Protein AF-A0A9D1FXG7-F1 (afdb_monomer_lite)

pLDDT: mean 86.28, std 8.86, range [50.34, 96.56]

Sequence (108 aa):
MGVITDTIRMQYLNNVKLDLEYKIQLVTQARMGLSQSASDLMQVGTDYSPDSPVVKQLNQRQAKLKVLEQKLEQQMIQYQTRLQMVSTELEACRSRLNSSIGRAFSYG

Secondary structure (DSSP, 8-state):
--HHHHHHHHHHHHHHHHHHHHHHHHHHHHHHHHHHHHHHHHHHHTTS-TTSHHHHHHHHHHHHHHHHHHHHHHHHHHHHHHHHHHHHHHHHHHHHHHHHHHHHH---

Structure (mmCIF, N/CA/C/O backbone):
data_AF-A0A9D1FXG7-F1
#
_entry.id   AF-A0A9D1FXG7-F1
#
loop_
_atom_site.group_PDB
_atom_site.id
_atom_site.type_symbol
_atom_site.label_atom_id
_atom_site.label_alt_id
_atom_site.label_comp_id
_atom_site.label_asym_id
_atom_site.label_entity_id
_atom_site.label_seq_id
_atom_site.pdbx_PDB_ins_code
_atom_site.Cartn_x
_atom_site.Cartn_y
_atom_site.Cartn_z
_atom_site.occupancy
_atom_site.B_iso_or_equiv
_atom_site.auth_seq_id
_atom_site.auth_comp_id
_atom_site.auth_asym_id
_atom_site.auth_atom_id
_atom_site.pdbx_PDB_model_num
ATOM 1 N N . MET A 1 1 ? 22.747 -2.856 -21.145 1.00 56.91 1 MET A N 1
ATOM 2 C CA . MET A 1 1 ? 21.447 -3.539 -21.309 1.00 56.91 1 MET A CA 1
ATOM 3 C C . MET A 1 1 ? 20.798 -2.922 -22.534 1.00 56.91 1 MET A C 1
ATOM 5 O O . MET A 1 1 ? 20.813 -1.706 -22.634 1.00 56.91 1 MET A O 1
ATOM 9 N N . GLY A 1 2 ? 20.428 -3.718 -23.535 1.00 73.75 2 GLY A N 1
ATOM 10 C CA . GLY A 1 2 ? 19.931 -3.202 -24.816 1.00 73.75 2 GLY A CA 1
ATOM 11 C C . GLY A 1 2 ? 18.500 -2.661 -24.731 1.00 73.75 2 GLY A C 1
ATOM 12 O O . GLY A 1 2 ? 17.773 -2.949 -23.779 1.00 73.75 2 GLY A O 1
ATOM 13 N N . VAL A 1 3 ? 18.074 -1.943 -25.773 1.00 78.25 3 VAL A N 1
ATOM 14 C CA . VAL A 1 3 ? 16.739 -1.318 -25.888 1.00 78.25 3 VAL A CA 1
ATOM 15 C C . VAL A 1 3 ? 15.603 -2.309 -25.592 1.00 78.25 3 VAL A C 1
ATOM 17 O O . VAL A 1 3 ? 14.665 -1.974 -24.874 1.00 78.25 3 VAL A O 1
ATOM 20 N N . ILE A 1 4 ? 15.716 -3.557 -26.060 1.00 80.12 4 ILE A N 1
ATOM 21 C CA . ILE A 1 4 ? 14.716 -4.614 -25.820 1.00 80.12 4 ILE A CA 1
ATOM 22 C C . ILE A 1 4 ? 14.614 -4.956 -24.326 1.00 80.12 4 ILE A C 1
ATOM 24 O O . ILE A 1 4 ? 13.516 -5.021 -23.778 1.00 80.12 4 ILE A O 1
ATOM 28 N N . THR A 1 5 ? 15.749 -5.124 -23.638 1.00 82.81 5 THR A N 1
ATOM 29 C CA . THR A 1 5 ? 15.755 -5.438 -22.200 1.00 82.81 5 THR A CA 1
ATOM 30 C C . THR A 1 5 ? 15.218 -4.291 -21.345 1.00 82.81 5 THR A C 1
ATOM 32 O O . THR A 1 5 ? 14.490 -4.549 -20.387 1.00 82.81 5 THR A O 1
ATOM 35 N N . ASP A 1 6 ? 15.513 -3.035 -21.700 1.00 81.88 6 ASP A N 1
ATOM 36 C CA . ASP A 1 6 ? 14.948 -1.874 -21.001 1.00 81.88 6 ASP A CA 1
ATOM 37 C C . ASP A 1 6 ? 13.440 -1.728 -21.281 1.00 81.88 6 ASP A C 1
ATOM 39 O O . ASP A 1 6 ? 12.683 -1.405 -20.368 1.00 81.88 6 ASP A O 1
ATOM 43 N N . THR A 1 7 ? 12.973 -2.062 -22.489 1.00 83.75 7 THR A N 1
ATOM 44 C CA . THR A 1 7 ? 11.538 -2.054 -22.838 1.00 83.75 7 THR A CA 1
ATOM 45 C C . THR A 1 7 ? 10.751 -3.092 -22.030 1.00 83.75 7 THR A C 1
ATOM 47 O O . THR A 1 7 ? 9.732 -2.759 -21.423 1.00 83.75 7 THR A O 1
ATOM 50 N N . ILE A 1 8 ? 11.245 -4.335 -21.954 1.00 88.31 8 ILE A N 1
ATOM 51 C CA . ILE A 1 8 ? 10.622 -5.406 -21.154 1.00 88.31 8 ILE A CA 1
ATOM 52 C C . ILE A 1 8 ? 10.580 -5.007 -19.675 1.00 88.31 8 ILE A C 1
ATOM 54 O O . ILE A 1 8 ? 9.552 -5.154 -19.011 1.00 88.31 8 ILE A O 1
ATOM 58 N N . ARG A 1 9 ? 11.681 -4.446 -19.157 1.00 88.75 9 ARG A N 1
ATOM 59 C CA . ARG A 1 9 ? 11.757 -3.973 -17.772 1.00 88.75 9 ARG A CA 1
ATOM 60 C C . ARG A 1 9 ? 10.764 -2.848 -17.496 1.00 88.75 9 ARG A C 1
ATOM 62 O O . ARG A 1 9 ? 10.087 -2.886 -16.475 1.00 88.75 9 ARG A O 1
ATOM 69 N N . MET A 1 10 ? 10.620 -1.884 -18.405 1.00 90.62 10 MET A N 1
ATOM 70 C CA . MET A 1 10 ? 9.620 -0.821 -18.278 1.00 90.62 10 MET A CA 1
ATOM 71 C C . MET A 1 10 ? 8.194 -1.369 -18.231 1.00 90.62 10 MET A C 1
ATOM 73 O O . MET A 1 10 ? 7.394 -0.911 -17.418 1.00 90.62 10 MET A O 1
ATOM 77 N N . GLN A 1 11 ? 7.864 -2.349 -19.073 1.00 91.50 11 GLN A N 1
ATOM 78 C CA . GLN A 1 11 ? 6.538 -2.962 -19.068 1.00 91.50 11 GLN A CA 1
ATOM 79 C C . GLN A 1 11 ? 6.264 -3.705 -17.755 1.00 91.50 11 GLN A C 1
ATOM 81 O O . GLN A 1 11 ? 5.189 -3.554 -17.176 1.00 91.50 11 GLN A O 1
ATOM 86 N N . TYR A 1 12 ? 7.251 -4.444 -17.242 1.00 92.81 12 TYR A N 1
ATOM 87 C CA . TYR A 1 12 ? 7.165 -5.078 -15.927 1.00 92.81 12 TYR A CA 1
ATOM 88 C C . TYR A 1 12 ? 6.939 -4.049 -14.810 1.00 92.81 12 TYR A C 1
ATOM 90 O O . TYR A 1 12 ? 5.986 -4.173 -14.043 1.00 92.81 12 TYR A O 1
ATOM 98 N N . LEU A 1 13 ? 7.762 -2.997 -14.749 1.00 92.12 13 LEU A N 1
ATOM 99 C CA . LEU A 1 13 ? 7.652 -1.961 -13.720 1.00 92.12 13 LEU A CA 1
ATOM 100 C C . LEU A 1 13 ? 6.319 -1.201 -13.796 1.00 92.12 13 LEU A C 1
ATOM 102 O O . LEU A 1 13 ? 5.754 -0.877 -12.756 1.00 92.12 13 LEU A O 1
ATOM 106 N N . ASN A 1 14 ? 5.772 -0.967 -14.994 1.00 92.62 14 ASN A N 1
ATOM 107 C CA . ASN A 1 14 ? 4.435 -0.384 -15.154 1.00 92.62 14 ASN A CA 1
ATOM 108 C C . ASN A 1 14 ? 3.337 -1.278 -14.560 1.00 92.62 14 ASN A C 1
ATOM 110 O O . ASN A 1 14 ? 2.454 -0.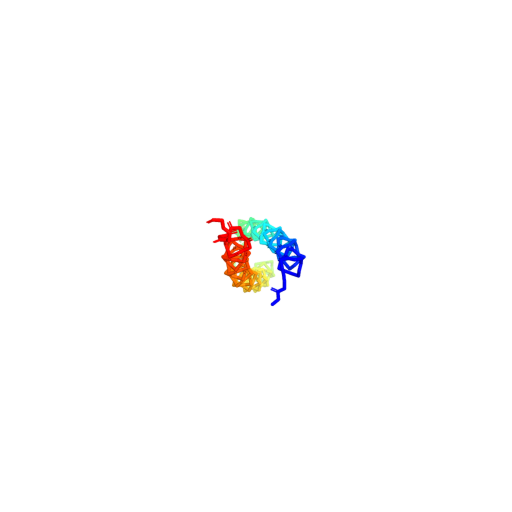771 -13.876 1.00 92.62 14 ASN A O 1
ATOM 114 N N . ASN A 1 15 ? 3.395 -2.597 -14.769 1.00 93.94 15 ASN A N 1
ATOM 115 C CA . ASN A 1 15 ? 2.430 -3.516 -14.155 1.00 93.94 15 ASN A CA 1
ATOM 116 C C . ASN A 1 15 ? 2.540 -3.513 -12.625 1.00 93.94 15 ASN A C 1
ATOM 118 O O . ASN A 1 15 ? 1.525 -3.452 -11.935 1.00 93.94 15 ASN A O 1
ATOM 122 N N . VAL A 1 16 ? 3.767 -3.516 -12.089 1.00 94.38 16 VAL A N 1
ATOM 123 C CA . VAL A 1 16 ? 3.996 -3.417 -10.637 1.00 94.38 16 VAL A CA 1
ATOM 124 C C . VAL A 1 16 ? 3.460 -2.094 -10.086 1.00 94.38 16 VAL A C 1
ATOM 126 O O . VAL A 1 16 ? 2.847 -2.079 -9.022 1.00 94.38 16 VAL A O 1
ATOM 129 N N . LYS A 1 17 ? 3.651 -0.987 -10.813 1.00 94.31 17 LYS A N 1
ATOM 130 C CA . LYS A 1 17 ? 3.103 0.324 -10.452 1.00 94.31 17 LYS A CA 1
ATOM 131 C C . LYS A 1 17 ? 1.575 0.273 -10.323 1.00 94.31 17 LYS A C 1
ATOM 133 O O . LYS A 1 17 ? 1.054 0.668 -9.285 1.00 94.31 17 LYS A O 1
ATOM 138 N N . LEU A 1 18 ? 0.883 -0.256 -11.335 1.00 94.75 18 LEU A N 1
ATOM 139 C CA . LEU A 1 18 ? -0.582 -0.367 -11.346 1.00 94.75 18 LEU A CA 1
ATOM 140 C C . LEU A 1 18 ? -1.108 -1.252 -10.204 1.00 94.75 18 LEU A C 1
ATOM 142 O O . LEU A 1 18 ? -2.076 -0.890 -9.539 1.00 94.75 18 LEU A O 1
ATOM 146 N N . ASP A 1 19 ? -0.453 -2.384 -9.934 1.00 94.94 19 ASP A N 1
ATOM 147 C CA . ASP A 1 19 ? -0.808 -3.267 -8.814 1.00 94.94 19 ASP A CA 1
ATOM 148 C C . ASP A 1 19 ? -0.633 -2.571 -7.451 1.00 94.94 19 ASP A C 1
ATOM 150 O O . ASP A 1 19 ? -1.486 -2.688 -6.569 1.00 94.94 19 ASP A O 1
ATOM 154 N N . LEU A 1 20 ? 0.443 -1.797 -7.274 1.00 93.69 20 LEU A N 1
ATOM 155 C CA . LEU A 1 20 ? 0.668 -1.018 -6.054 1.00 93.69 20 LEU A CA 1
ATOM 156 C C . LEU A 1 20 ? -0.371 0.098 -5.880 1.00 93.69 20 LEU A C 1
ATOM 158 O O . LEU A 1 20 ? -0.887 0.267 -4.776 1.00 93.69 20 LEU A O 1
ATOM 162 N N . GLU A 1 21 ? -0.710 0.828 -6.944 1.00 94.12 21 GLU A N 1
ATOM 163 C CA . GLU A 1 21 ? -1.761 1.855 -6.922 1.00 94.12 21 GLU A CA 1
ATOM 164 C C . GLU A 1 21 ? -3.123 1.253 -6.553 1.00 94.12 21 GLU A C 1
ATOM 166 O O . GLU A 1 21 ? -3.822 1.783 -5.687 1.00 94.12 21 GLU A O 1
ATOM 171 N N . TYR A 1 22 ? -3.464 0.097 -7.128 1.00 96.56 22 TYR A N 1
ATOM 172 C CA . TYR A 1 22 ? -4.681 -0.638 -6.786 1.00 96.56 22 TYR A CA 1
ATOM 173 C C . TYR A 1 22 ? -4.701 -1.078 -5.314 1.00 96.56 22 TYR A C 1
ATOM 175 O O . TYR A 1 22 ? -5.685 -0.861 -4.604 1.00 96.56 22 TYR A O 1
ATOM 183 N N . LYS A 1 23 ? -3.594 -1.633 -4.805 1.00 93.31 23 LYS A N 1
ATOM 184 C CA . LYS A 1 23 ? -3.469 -2.019 -3.389 1.00 93.31 23 LYS A CA 1
ATOM 185 C C . LYS A 1 23 ? -3.616 -0.830 -2.445 1.00 93.31 23 LYS A C 1
ATOM 187 O O . LYS A 1 23 ? -4.261 -0.966 -1.408 1.00 93.31 23 LYS A O 1
ATOM 192 N N . ILE A 1 24 ? -3.060 0.329 -2.797 1.00 94.62 24 ILE A N 1
ATOM 193 C CA . ILE A 1 24 ? -3.239 1.563 -2.023 1.00 94.62 24 ILE A CA 1
ATOM 194 C C . ILE A 1 24 ? -4.723 1.937 -1.972 1.00 94.62 24 ILE A C 1
ATOM 196 O O . ILE A 1 24 ? -5.242 2.152 -0.879 1.00 94.62 24 ILE A O 1
ATOM 200 N N . GLN A 1 25 ? -5.426 1.938 -3.110 1.00 94.62 25 GLN A N 1
ATOM 201 C CA . GLN A 1 25 ? -6.861 2.247 -3.152 1.00 94.62 25 GLN A CA 1
ATOM 202 C C . GLN A 1 25 ? -7.692 1.297 -2.281 1.00 94.62 25 GLN A C 1
ATOM 204 O O . GLN A 1 25 ? -8.558 1.756 -1.535 1.00 94.62 25 GLN A O 1
ATOM 209 N N . LEU A 1 26 ? -7.409 -0.009 -2.322 1.00 94.50 26 LEU A N 1
ATOM 210 C CA . LEU A 1 26 ? -8.083 -0.992 -1.470 1.00 94.50 26 LEU A CA 1
ATOM 211 C C . LEU A 1 26 ? -7.864 -0.710 0.019 1.00 94.50 26 LEU A C 1
ATOM 213 O O . LEU A 1 26 ? -8.813 -0.744 0.803 1.00 94.50 26 LEU A O 1
ATOM 217 N N . VAL A 1 27 ? -6.627 -0.400 0.417 1.00 92.50 27 VAL A N 1
ATOM 218 C CA . VAL A 1 27 ? -6.315 -0.056 1.810 1.00 92.50 27 VAL A CA 1
ATOM 219 C C . VAL A 1 27 ? -7.026 1.233 2.224 1.00 92.50 27 VAL A C 1
ATOM 221 O O . VAL A 1 27 ? -7.588 1.290 3.317 1.00 92.50 27 VAL A O 1
ATOM 224 N N . THR A 1 28 ? -7.073 2.246 1.357 1.00 91.44 28 THR A N 1
ATOM 225 C CA . THR A 1 28 ? -7.818 3.487 1.608 1.00 91.44 28 THR A CA 1
ATOM 226 C C . THR A 1 28 ? -9.309 3.216 1.820 1.00 91.44 28 THR A C 1
ATOM 228 O O . THR A 1 28 ? -9.884 3.708 2.791 1.00 91.44 28 THR A O 1
ATOM 231 N N . GLN A 1 29 ? -9.934 2.394 0.973 1.00 93.19 29 GLN A N 1
ATOM 232 C CA . GLN A 1 29 ? -11.342 2.010 1.126 1.00 93.19 29 GLN A CA 1
ATOM 233 C C . GLN A 1 29 ? -11.591 1.246 2.431 1.00 93.19 29 GLN A C 1
ATOM 235 O O . GLN A 1 29 ? -12.525 1.569 3.167 1.00 93.19 29 GLN A O 1
ATOM 240 N N . ALA A 1 30 ? -10.724 0.287 2.765 1.00 91.00 30 ALA A N 1
ATOM 241 C CA . ALA A 1 30 ? -10.815 -0.462 4.015 1.00 91.00 30 ALA A CA 1
ATOM 242 C C . ALA A 1 30 ? -10.696 0.451 5.247 1.00 91.00 30 ALA A C 1
ATOM 244 O O . ALA A 1 30 ? -11.450 0.289 6.207 1.00 91.00 30 ALA A O 1
ATOM 245 N N . ARG A 1 31 ? -9.795 1.444 5.217 1.00 90.06 31 ARG A N 1
ATOM 246 C CA . ARG A 1 31 ? -9.663 2.443 6.289 1.00 90.06 31 ARG A CA 1
ATOM 247 C C . ARG A 1 31 ? -10.920 3.294 6.449 1.00 90.06 31 ARG A C 1
ATOM 249 O O . ARG A 1 31 ? -11.357 3.485 7.579 1.00 90.06 31 ARG A O 1
ATOM 256 N N . MET A 1 32 ? -11.523 3.763 5.355 1.00 90.50 32 MET A N 1
ATOM 257 C CA . MET A 1 32 ? -12.780 4.522 5.424 1.00 90.50 32 MET A CA 1
ATOM 258 C C . MET A 1 32 ? -13.900 3.693 6.068 1.00 90.50 32 MET A C 1
ATOM 260 O O . MET A 1 32 ? -14.577 4.176 6.972 1.00 90.50 32 MET A O 1
ATOM 264 N N . GLY A 1 33 ? -14.046 2.421 5.674 1.00 89.62 33 GLY A N 1
ATOM 265 C CA . GLY A 1 33 ? -15.043 1.523 6.269 1.00 89.62 33 GLY A CA 1
ATOM 266 C C . GLY A 1 33 ? -14.799 1.237 7.757 1.00 89.62 33 GLY A C 1
ATOM 267 O O . GLY A 1 33 ? -15.740 1.211 8.553 1.00 89.62 33 GLY A O 1
ATOM 268 N N . LEU A 1 34 ? -13.534 1.067 8.155 1.00 88.38 34 LEU A N 1
ATOM 269 C CA . LEU A 1 34 ? -13.147 0.897 9.560 1.00 88.38 34 LEU A CA 1
ATOM 270 C C . LEU A 1 34 ? -13.415 2.151 10.394 1.00 88.38 34 LEU A C 1
ATOM 272 O O . LEU A 1 34 ? -13.901 2.030 11.516 1.00 88.38 34 LEU A O 1
ATOM 276 N N . SER A 1 35 ? -13.126 3.334 9.850 1.00 86.44 35 SER A N 1
ATOM 277 C CA . SER A 1 35 ? -13.390 4.611 10.515 1.00 86.44 35 SER A CA 1
ATOM 278 C C . SER A 1 35 ? -14.887 4.804 10.755 1.00 86.44 35 SER A C 1
ATOM 280 O O . SER A 1 35 ? -15.279 5.085 11.886 1.00 86.44 35 SER A O 1
ATOM 282 N N . GLN A 1 36 ? -15.725 4.521 9.751 1.00 88.31 36 GLN A N 1
ATOM 283 C CA . GLN A 1 36 ? -17.180 4.544 9.913 1.00 88.31 36 GLN A CA 1
ATOM 284 C C . GLN A 1 36 ? -17.642 3.558 10.994 1.00 88.31 36 GLN A C 1
ATOM 286 O O . GLN A 1 36 ? -18.374 3.934 11.903 1.00 88.31 36 GLN A O 1
ATOM 291 N N . SER A 1 37 ? -17.135 2.321 10.961 1.00 85.44 37 SER A N 1
ATOM 292 C CA . SER A 1 37 ? -17.472 1.303 11.966 1.00 85.44 37 SER A CA 1
ATOM 293 C C . SER A 1 37 ? -17.070 1.725 13.386 1.00 85.44 37 SER A C 1
ATOM 295 O O . SER A 1 37 ? -17.758 1.403 14.353 1.00 85.44 37 SER A O 1
ATOM 297 N N . ALA A 1 38 ? -15.949 2.435 13.536 1.00 83.69 38 ALA A N 1
ATOM 298 C CA . ALA A 1 38 ? -15.510 2.969 14.820 1.00 83.69 38 ALA A CA 1
ATOM 299 C C . ALA A 1 38 ? -16.419 4.109 15.312 1.00 83.69 38 ALA A C 1
ATOM 301 O O . ALA A 1 38 ? -16.732 4.150 16.503 1.00 83.69 38 ALA A O 1
ATOM 302 N N . SER A 1 39 ? -16.870 4.989 14.415 1.00 83.81 39 SER A N 1
ATOM 303 C CA . SER A 1 39 ? -17.840 6.045 14.725 1.00 83.81 39 SER A CA 1
ATOM 304 C C . SER A 1 39 ? -19.194 5.476 15.153 1.00 83.81 39 SER A C 1
ATOM 306 O O . SER A 1 39 ? -19.721 5.892 16.185 1.00 83.81 39 SER A O 1
ATOM 308 N N . ASP A 1 40 ? -19.707 4.473 14.438 1.00 84.62 40 ASP A N 1
ATOM 309 C CA . ASP A 1 40 ? -20.978 3.815 14.766 1.00 84.62 40 ASP A CA 1
ATOM 310 C C . ASP A 1 40 ? -20.917 3.159 16.157 1.00 84.62 40 ASP A C 1
ATOM 312 O O . ASP A 1 40 ? -21.830 3.297 16.971 1.00 84.62 40 ASP A O 1
ATOM 316 N N . LEU A 1 41 ? -19.802 2.492 16.485 1.00 80.88 41 LEU A N 1
ATOM 317 C CA . LEU A 1 41 ? -19.591 1.901 17.812 1.00 80.88 41 LEU A CA 1
ATOM 318 C C . LEU A 1 41 ? -19.536 2.950 18.927 1.00 80.88 41 LEU A C 1
ATOM 320 O O . LEU A 1 41 ? -19.996 2.677 20.037 1.00 80.88 41 LEU A O 1
ATOM 324 N N . MET A 1 42 ? -18.975 4.130 18.651 1.00 78.00 42 MET A N 1
ATOM 325 C CA . MET A 1 42 ? -18.913 5.223 19.619 1.00 78.00 42 MET A CA 1
ATOM 326 C C . MET A 1 42 ? -20.307 5.792 19.901 1.00 78.00 42 MET A C 1
ATOM 328 O O . MET A 1 42 ? -20.628 6.044 21.059 1.00 78.00 42 MET A O 1
ATOM 332 N N . GLN A 1 43 ? -21.147 5.919 18.870 1.00 81.25 43 GLN A N 1
ATOM 333 C CA . GLN A 1 43 ? -22.534 6.362 19.008 1.00 81.25 43 GLN A CA 1
ATOM 334 C C . GLN A 1 43 ? -23.393 5.350 19.778 1.00 81.25 43 GLN A C 1
ATOM 336 O O . GLN A 1 43 ? -24.158 5.732 20.651 1.00 81.25 43 GLN A O 1
ATOM 341 N N . VAL A 1 44 ? -23.227 4.047 19.532 1.00 77.44 44 VAL A N 1
ATOM 342 C CA . VAL A 1 44 ? -23.929 3.016 20.319 1.00 77.44 44 VAL A CA 1
ATOM 343 C C . VAL A 1 44 ? -23.470 3.025 21.783 1.00 77.44 44 VAL A C 1
ATOM 345 O O . VAL A 1 44 ? -24.254 2.756 22.687 1.00 77.44 44 VAL A O 1
ATOM 348 N N . GLY A 1 45 ? -22.199 3.343 22.043 1.00 70.56 45 GLY A N 1
ATOM 349 C CA . GLY A 1 45 ? -21.646 3.398 23.395 1.00 70.56 45 GLY A CA 1
ATOM 350 C C . GLY A 1 45 ? -22.225 4.506 24.279 1.00 70.56 45 GLY A C 1
ATOM 351 O O . GLY A 1 45 ? -22.269 4.319 25.493 1.00 70.56 45 GLY A O 1
ATOM 352 N N . THR A 1 46 ? -22.693 5.623 23.706 1.00 75.19 46 THR A N 1
ATOM 353 C CA . THR A 1 46 ? -23.234 6.757 24.480 1.00 75.19 46 THR A CA 1
ATOM 354 C C . THR A 1 46 ? -24.591 6.476 25.123 1.00 75.19 46 THR A C 1
ATOM 356 O O . THR A 1 46 ? -24.950 7.154 26.082 1.00 75.19 46 THR A O 1
ATOM 359 N N . ASP A 1 47 ? -25.311 5.456 24.652 1.00 77.50 47 ASP A N 1
ATOM 360 C CA . ASP A 1 47 ? -26.644 5.096 25.152 1.00 77.50 47 ASP A CA 1
ATOM 361 C C . ASP A 1 47 ? -26.601 4.186 26.396 1.00 77.50 47 ASP A C 1
ATOM 363 O O . ASP A 1 47 ? -27.629 3.917 27.021 1.00 77.50 47 ASP A O 1
ATOM 367 N N . TYR A 1 48 ? -25.415 3.703 26.785 1.00 76.94 48 TYR A N 1
ATOM 368 C CA . TYR A 1 48 ? -25.236 2.774 27.901 1.00 76.94 48 TYR A CA 1
ATOM 369 C C . TYR A 1 48 ? -24.485 3.408 29.077 1.00 76.94 48 TYR A C 1
ATOM 371 O O . TYR A 1 48 ? -23.585 4.227 28.909 1.00 76.94 48 TYR A O 1
ATOM 379 N N . SER A 1 49 ? -24.807 2.958 30.296 1.00 74.50 49 SER A N 1
ATOM 380 C CA . SER A 1 49 ? -24.042 3.324 31.495 1.00 74.50 49 SER A CA 1
ATOM 381 C C . SER A 1 49 ? -22.565 2.904 31.356 1.00 74.50 49 SER A C 1
ATOM 383 O O . SER A 1 49 ? -22.316 1.767 30.936 1.00 74.50 49 SER A O 1
ATOM 385 N N . PRO A 1 50 ? -21.589 3.749 31.750 1.00 72.12 50 PRO A N 1
ATOM 386 C CA . PRO A 1 50 ? -20.153 3.482 31.600 1.00 72.12 50 PRO A CA 1
ATOM 387 C C . PRO A 1 50 ? -19.670 2.157 32.212 1.00 72.12 50 PRO A C 1
ATOM 389 O O . PRO A 1 50 ? -18.736 1.540 31.700 1.00 72.12 50 PRO A O 1
ATOM 392 N N . ASP A 1 51 ? -20.328 1.691 33.276 1.00 75.19 51 ASP A N 1
ATOM 393 C CA . ASP A 1 51 ? -19.975 0.452 33.980 1.00 75.19 51 ASP A CA 1
ATOM 394 C C . ASP A 1 51 ? -20.647 -0.803 33.406 1.00 75.19 51 ASP A C 1
ATOM 396 O O . ASP A 1 51 ? -20.378 -1.925 33.852 1.00 75.19 51 ASP A O 1
ATOM 400 N N . SER A 1 52 ? -21.499 -0.641 32.389 1.00 82.62 52 SER A N 1
ATOM 401 C CA . SER A 1 52 ? -22.181 -1.755 31.742 1.00 82.62 52 SER A CA 1
ATOM 402 C C . SER A 1 52 ? -21.173 -2.720 31.097 1.00 82.62 52 SER A C 1
ATOM 404 O O . SER A 1 52 ? -20.239 -2.288 30.407 1.00 82.62 52 SER A O 1
ATOM 406 N N . PRO A 1 53 ? -21.373 -4.047 31.224 1.00 82.62 53 PRO A N 1
ATOM 407 C CA . PRO A 1 53 ? -20.594 -5.044 30.489 1.00 82.62 53 PRO A CA 1
ATOM 408 C C . PRO A 1 53 ? -20.554 -4.787 28.974 1.00 82.62 53 PRO A C 1
ATOM 410 O O . PRO A 1 53 ? -19.560 -5.105 28.321 1.00 82.62 53 PRO A O 1
ATOM 413 N N . VAL A 1 54 ? -21.608 -4.169 28.426 1.00 83.19 54 VAL A N 1
ATOM 414 C CA . VAL A 1 54 ? -21.716 -3.794 27.009 1.00 83.19 54 VAL A CA 1
ATOM 415 C C . VAL A 1 54 ? -20.664 -2.746 26.634 1.00 83.19 54 VAL A C 1
ATOM 417 O O . VAL A 1 54 ? -19.931 -2.942 25.668 1.00 83.19 54 VAL A O 1
ATOM 420 N N . VAL A 1 55 ? -20.502 -1.687 27.436 1.00 82.62 55 VAL A N 1
ATOM 421 C CA . VAL A 1 55 ? -19.506 -0.626 27.193 1.00 82.62 55 VAL A CA 1
ATOM 422 C C . VAL A 1 55 ? -18.083 -1.182 27.258 1.00 82.62 55 VAL A C 1
ATOM 424 O O . VAL A 1 55 ? -17.247 -0.866 26.412 1.00 82.62 55 VAL A O 1
ATOM 427 N N . LYS A 1 56 ? -17.807 -2.104 28.190 1.00 83.81 56 LYS A N 1
ATOM 428 C CA . LYS A 1 56 ? -16.504 -2.791 28.259 1.00 83.81 56 LYS A CA 1
ATOM 429 C C . LYS A 1 56 ? -16.205 -3.593 26.987 1.00 83.81 56 LYS A C 1
ATOM 431 O O . LYS A 1 56 ? -15.078 -3.546 26.492 1.00 83.81 56 LYS A O 1
ATOM 436 N N . GLN A 1 57 ? -17.194 -4.297 26.431 1.00 85.31 57 GLN A N 1
ATOM 437 C CA . GLN A 1 57 ? -17.031 -5.014 25.160 1.00 85.31 57 GLN A CA 1
ATOM 438 C C . GLN A 1 57 ? -16.850 -4.062 23.970 1.00 85.31 57 GLN A C 1
ATOM 440 O O . GLN A 1 57 ? -16.016 -4.330 23.101 1.00 85.31 57 GLN A O 1
ATOM 445 N N . LEU A 1 58 ? -17.587 -2.947 23.934 1.00 83.38 58 LEU A N 1
ATOM 446 C CA . LEU A 1 58 ? -17.445 -1.916 22.902 1.00 83.38 58 LEU A CA 1
ATOM 447 C C . LEU A 1 58 ? -16.035 -1.312 22.913 1.00 83.38 58 LEU A C 1
ATOM 449 O O . LEU A 1 58 ? -15.380 -1.290 21.872 1.00 83.38 58 LEU A O 1
ATOM 453 N N . ASN A 1 59 ? -15.510 -0.961 24.089 1.00 83.19 59 ASN A N 1
ATOM 454 C CA . ASN A 1 59 ? -14.144 -0.454 24.248 1.00 83.19 59 ASN A CA 1
ATOM 455 C C . ASN A 1 59 ? -13.089 -1.460 23.760 1.00 83.19 59 ASN A C 1
ATOM 457 O O . ASN A 1 59 ? -12.137 -1.093 23.069 1.00 83.19 59 ASN A O 1
ATOM 461 N N . GLN A 1 60 ? -13.264 -2.753 24.054 1.00 87.44 60 GLN A N 1
ATOM 462 C CA . GLN A 1 60 ? -12.370 -3.795 23.536 1.00 87.44 60 GLN A CA 1
ATOM 463 C C . GLN A 1 60 ? -12.427 -3.908 22.007 1.00 87.44 60 GLN A C 1
ATOM 465 O O . GLN A 1 60 ? -11.390 -4.098 21.366 1.00 87.44 60 GLN A O 1
ATOM 470 N N . ARG A 1 61 ? -13.616 -3.800 21.401 1.00 86.06 61 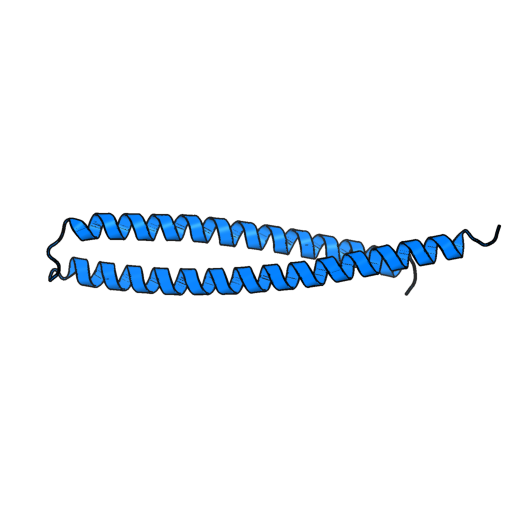ARG A N 1
ATOM 471 C CA . ARG A 1 61 ? -13.762 -3.795 19.936 1.00 86.06 61 ARG A CA 1
ATOM 472 C C . ARG A 1 61 ? -13.108 -2.563 19.321 1.00 86.06 61 ARG A C 1
ATOM 474 O O . ARG A 1 61 ? -12.352 -2.714 18.366 1.00 86.06 61 ARG A O 1
ATOM 481 N N . GLN A 1 62 ? -13.309 -1.385 19.904 1.00 85.00 62 GLN A N 1
ATOM 482 C CA . GLN A 1 62 ? -12.680 -0.143 19.459 1.00 85.00 62 GLN A CA 1
ATOM 483 C C . GLN A 1 62 ? -11.147 -0.233 19.512 1.00 85.00 62 GLN A C 1
ATOM 485 O O . GLN A 1 62 ? -10.471 0.128 18.550 1.00 85.00 62 GLN A O 1
ATOM 490 N N . ALA A 1 63 ? -10.585 -0.806 20.582 1.00 87.38 63 ALA A N 1
ATOM 491 C CA . ALA A 1 63 ? -9.146 -1.040 20.688 1.00 87.38 63 ALA A CA 1
ATOM 492 C C . ALA A 1 63 ? -8.623 -1.970 19.577 1.00 87.38 63 ALA A C 1
ATOM 494 O O . ALA A 1 63 ? -7.593 -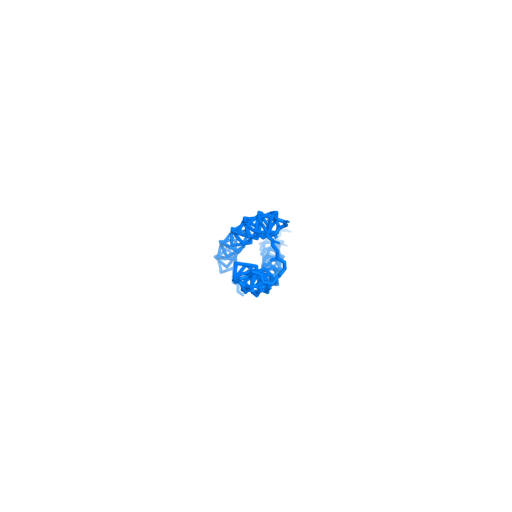1.686 18.965 1.00 87.38 63 ALA A O 1
ATOM 495 N N . LYS A 1 64 ? -9.349 -3.053 19.261 1.00 89.12 64 LYS A N 1
ATOM 496 C CA . LYS A 1 64 ? -8.993 -3.953 18.149 1.00 89.12 64 LYS A CA 1
ATOM 497 C C . LYS A 1 64 ? -9.058 -3.248 16.792 1.00 89.12 64 LYS A C 1
ATOM 499 O O . LYS A 1 64 ? -8.153 -3.435 15.982 1.00 89.12 64 LYS A O 1
ATOM 504 N N . LEU A 1 65 ? -10.086 -2.430 16.556 1.00 88.75 65 LEU A N 1
ATOM 505 C CA . LEU A 1 65 ? -10.224 -1.646 15.324 1.00 88.75 65 LEU A CA 1
ATOM 506 C C . LEU A 1 65 ? -9.075 -0.649 15.161 1.00 88.75 65 LEU A C 1
ATOM 508 O O . LEU A 1 65 ? -8.495 -0.574 14.083 1.00 88.75 65 LEU A O 1
ATOM 512 N N . LYS A 1 66 ? -8.663 0.024 16.240 1.00 88.25 66 LYS A N 1
ATOM 513 C CA . LYS A 1 66 ? -7.512 0.938 16.226 1.00 88.25 66 LYS A CA 1
ATOM 514 C C . LYS A 1 66 ? -6.206 0.230 15.854 1.00 88.25 66 LYS A C 1
ATOM 516 O O . LYS A 1 66 ? -5.424 0.746 15.063 1.00 88.25 66 LYS A O 1
ATOM 521 N N . VAL A 1 67 ? -5.972 -0.973 16.385 1.00 92.19 67 VAL A N 1
ATOM 522 C CA . VAL A 1 67 ? -4.793 -1.783 16.021 1.00 92.19 67 VAL A CA 1
ATOM 523 C C . VAL A 1 67 ? -4.842 -2.210 14.550 1.00 92.19 67 VAL A C 1
ATOM 525 O O . VAL A 1 67 ? -3.811 -2.224 13.878 1.00 92.19 67 VAL A O 1
ATOM 528 N N . LEU A 1 68 ? -6.021 -2.565 14.033 1.00 90.69 68 LEU A N 1
ATOM 529 C CA . LEU A 1 68 ? -6.194 -2.886 12.613 1.00 90.69 68 LEU A CA 1
ATOM 530 C C . LEU A 1 68 ? -5.935 -1.669 11.722 1.00 90.69 68 LEU A C 1
ATOM 532 O O . LEU A 1 68 ? -5.240 -1.800 10.717 1.00 90.69 68 LEU A O 1
ATOM 536 N N . GLU A 1 69 ? -6.424 -0.494 12.111 1.00 89.38 69 GLU A N 1
ATOM 537 C CA . GLU A 1 69 ? -6.174 0.750 11.388 1.00 89.38 69 GLU A CA 1
ATOM 538 C C . GLU A 1 69 ? -4.675 1.070 11.314 1.00 89.38 69 GLU A C 1
ATOM 540 O O . GLU A 1 69 ? -4.159 1.317 10.226 1.00 89.38 69 GLU A O 1
ATOM 545 N N . GLN A 1 70 ? -3.953 0.961 12.434 1.00 91.88 70 GLN A N 1
ATOM 546 C CA . GLN A 1 70 ? -2.498 1.155 12.469 1.00 91.88 70 GLN A CA 1
ATOM 547 C C . GLN A 1 70 ? -1.756 0.182 11.543 1.00 91.88 70 GLN A C 1
ATOM 549 O O . GLN A 1 70 ? -0.809 0.566 10.856 1.00 91.88 70 GLN A O 1
ATOM 554 N N . LYS A 1 71 ? -2.190 -1.084 11.480 1.00 93.38 71 LYS A N 1
ATOM 555 C CA . LYS A 1 71 ? -1.606 -2.076 10.564 1.00 93.38 71 LYS A CA 1
ATOM 556 C C . LYS A 1 71 ? -1.856 -1.722 9.100 1.00 93.38 71 LYS A C 1
ATOM 558 O O . LYS A 1 71 ? -0.941 -1.837 8.288 1.00 93.38 71 LYS A O 1
ATOM 563 N N . LEU A 1 72 ? -3.072 -1.297 8.762 1.00 92.44 72 LEU A N 1
ATOM 564 C CA . LEU A 1 72 ? -3.412 -0.860 7.407 1.00 92.44 72 LEU A CA 1
ATOM 565 C C . LEU A 1 72 ? -2.624 0.387 7.007 1.00 92.44 72 LEU A C 1
ATOM 567 O O . LEU A 1 72 ? -2.127 0.466 5.889 1.00 92.44 72 LEU A O 1
ATOM 571 N N . GLU A 1 73 ? -2.446 1.333 7.924 1.00 91.75 73 GLU A N 1
ATOM 572 C CA . GLU A 1 73 ? -1.613 2.512 7.703 1.00 91.75 73 GLU A CA 1
ATOM 573 C C . GLU A 1 73 ? -0.151 2.140 7.445 1.00 91.75 73 GLU A C 1
ATOM 575 O O . GLU A 1 73 ? 0.449 2.607 6.476 1.00 91.75 73 GLU A O 1
ATOM 580 N N . GLN A 1 74 ? 0.405 1.217 8.231 1.00 95.06 74 GLN A N 1
ATOM 581 C CA . GLN A 1 74 ? 1.756 0.715 8.000 1.00 95.06 74 GLN A CA 1
ATOM 582 C C . GLN A 1 74 ? 1.890 0.027 6.631 1.00 95.06 74 GLN A C 1
ATOM 584 O O . GLN A 1 74 ? 2.884 0.234 5.934 1.00 95.06 74 GLN A O 1
ATOM 589 N N . GLN A 1 75 ? 0.895 -0.765 6.216 1.00 92.19 75 GLN A N 1
ATOM 590 C CA . GLN A 1 75 ? 0.870 -1.379 4.884 1.00 92.19 75 GLN A CA 1
ATOM 591 C C . GLN A 1 75 ? 0.787 -0.332 3.769 1.00 92.19 75 GLN A C 1
ATOM 593 O O . GLN A 1 75 ? 1.503 -0.440 2.775 1.00 92.19 75 GLN A O 1
ATOM 598 N N . MET A 1 76 ? -0.037 0.702 3.943 1.00 93.50 76 MET A N 1
ATOM 599 C CA . MET A 1 76 ? -0.159 1.806 2.992 1.00 93.50 76 MET A CA 1
ATOM 600 C C . MET A 1 76 ? 1.182 2.516 2.794 1.00 93.50 76 MET A C 1
ATOM 602 O O . MET A 1 76 ? 1.601 2.704 1.654 1.00 93.50 76 MET A O 1
ATOM 606 N N . ILE A 1 77 ? 1.888 2.830 3.887 1.00 95.25 77 ILE A N 1
ATOM 607 C CA . ILE A 1 77 ? 3.224 3.440 3.839 1.00 95.25 77 ILE A CA 1
ATOM 608 C C . ILE A 1 77 ? 4.194 2.532 3.075 1.00 95.25 77 ILE A C 1
ATOM 610 O O . ILE A 1 77 ? 4.908 2.995 2.192 1.00 95.25 77 ILE A O 1
ATOM 614 N N . GLN A 1 78 ? 4.192 1.222 3.344 1.00 95.00 78 GLN A N 1
ATOM 615 C CA . GLN A 1 78 ? 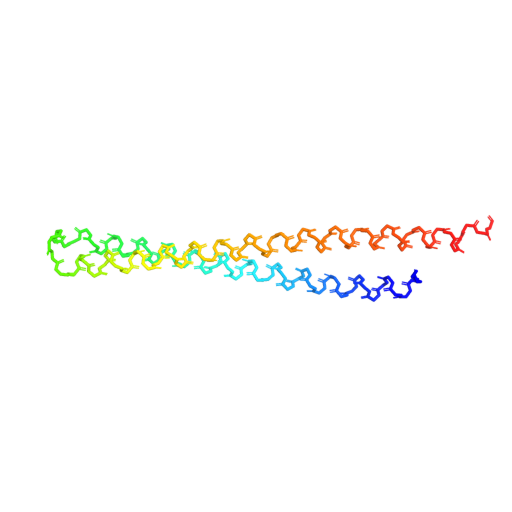5.048 0.280 2.615 1.00 95.00 78 GLN A CA 1
ATOM 616 C C . GLN A 1 78 ? 4.751 0.260 1.111 1.00 95.00 78 GLN A C 1
ATOM 618 O O . GLN A 1 78 ? 5.686 0.238 0.306 1.00 95.00 78 GLN A O 1
ATOM 623 N N . TYR A 1 79 ? 3.475 0.270 0.714 1.00 95.81 79 TYR A N 1
ATOM 624 C CA . TYR A 1 79 ? 3.097 0.318 -0.698 1.00 95.81 79 TYR A CA 1
ATOM 625 C C . TYR A 1 79 ? 3.480 1.645 -1.353 1.00 95.81 79 TYR A C 1
ATOM 627 O O . TYR A 1 79 ? 4.012 1.621 -2.460 1.00 95.81 79 TYR A O 1
ATOM 635 N N . GLN A 1 80 ? 3.301 2.776 -0.668 1.00 94.12 80 GLN A N 1
ATOM 636 C CA . GLN A 1 80 ? 3.722 4.094 -1.153 1.00 94.12 80 GLN A CA 1
ATOM 637 C C . GLN A 1 80 ? 5.241 4.172 -1.346 1.00 94.12 80 GLN A C 1
ATOM 639 O O . GLN A 1 80 ? 5.703 4.602 -2.401 1.00 94.12 80 GLN A O 1
ATOM 644 N N . THR A 1 81 ? 6.028 3.670 -0.391 1.00 96.31 81 THR A N 1
ATOM 645 C CA . THR A 1 81 ? 7.491 3.609 -0.520 1.00 96.31 81 THR A CA 1
ATOM 646 C C . THR A 1 81 ? 7.909 2.741 -1.705 1.00 96.31 81 THR A C 1
ATOM 648 O O . THR A 1 81 ? 8.772 3.127 -2.494 1.00 96.31 81 THR A O 1
ATOM 651 N N . ARG A 1 82 ? 7.279 1.572 -1.885 1.00 93.19 82 ARG A N 1
ATOM 652 C CA . ARG A 1 82 ? 7.535 0.711 -3.053 1.00 93.19 82 ARG A CA 1
ATOM 653 C C . ARG A 1 82 ? 7.158 1.397 -4.360 1.00 93.19 82 ARG A C 1
ATOM 655 O O . ARG A 1 82 ? 7.917 1.308 -5.320 1.00 93.19 82 ARG A O 1
ATOM 662 N N . LEU A 1 83 ? 6.031 2.102 -4.388 1.00 94.69 83 LEU A N 1
ATOM 663 C CA . LEU A 1 83 ? 5.570 2.845 -5.555 1.00 94.69 83 LEU A CA 1
ATOM 664 C C . LEU A 1 83 ? 6.567 3.942 -5.941 1.00 94.69 83 LEU A C 1
ATOM 666 O O . LEU A 1 83 ? 6.868 4.102 -7.124 1.00 94.69 83 LEU A O 1
ATOM 670 N N . GLN A 1 84 ? 7.122 4.651 -4.955 1.00 95.31 84 GLN A N 1
ATOM 671 C CA . GLN A 1 84 ? 8.154 5.657 -5.181 1.00 95.31 84 GLN A CA 1
ATOM 672 C C . GLN A 1 84 ? 9.413 5.032 -5.797 1.00 95.31 84 GLN A C 1
ATOM 674 O O . GLN A 1 84 ? 9.878 5.509 -6.828 1.00 95.31 84 GLN A O 1
ATOM 679 N N . MET A 1 85 ? 9.904 3.916 -5.244 1.00 93.94 85 MET A N 1
ATOM 680 C CA . MET A 1 85 ? 11.066 3.202 -5.796 1.00 93.94 85 MET A CA 1
ATOM 681 C C . MET A 1 85 ? 10.840 2.737 -7.241 1.00 93.94 85 MET A C 1
ATOM 683 O O . MET A 1 85 ? 11.687 2.964 -8.104 1.00 93.94 85 MET A O 1
ATOM 687 N N . VAL A 1 86 ? 9.686 2.124 -7.523 1.00 94.50 86 VAL A N 1
ATOM 688 C CA . VAL A 1 86 ? 9.327 1.654 -8.873 1.00 94.50 86 VAL A CA 1
ATOM 689 C C . VAL A 1 86 ? 9.206 2.822 -9.849 1.00 94.50 86 VAL A C 1
ATOM 691 O O . VAL A 1 86 ? 9.641 2.708 -10.994 1.00 94.50 86 VAL A O 1
ATOM 694 N N . SER A 1 87 ? 8.662 3.957 -9.404 1.00 92.00 87 SER A N 1
ATOM 695 C CA . SER A 1 87 ? 8.547 5.165 -10.228 1.00 92.00 87 SER A CA 1
ATOM 696 C C . SER A 1 87 ? 9.925 5.728 -10.585 1.00 92.00 8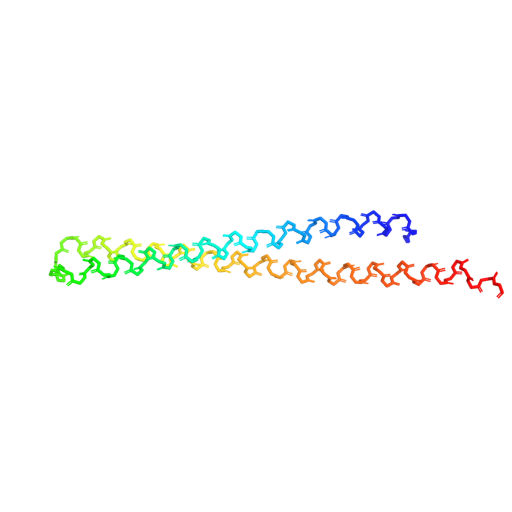7 SER A C 1
ATOM 698 O O . SER A 1 87 ? 10.183 5.999 -11.757 1.00 92.00 87 SER A O 1
ATOM 700 N N . THR A 1 88 ? 10.843 5.801 -9.617 1.00 94.62 88 THR A N 1
ATOM 701 C CA . THR A 1 88 ? 12.237 6.197 -9.865 1.00 94.62 88 THR A CA 1
ATOM 702 C C . 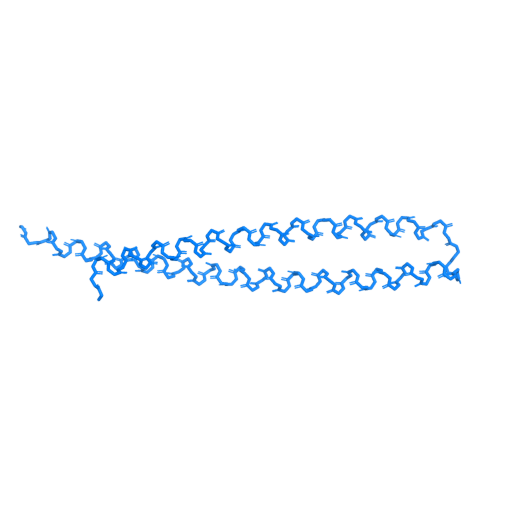THR A 1 88 ? 12.944 5.231 -10.823 1.00 94.62 88 THR A C 1
ATOM 704 O O . THR A 1 88 ? 13.648 5.667 -11.735 1.00 94.62 88 THR A O 1
ATOM 707 N N . GLU A 1 89 ? 12.743 3.914 -10.682 1.00 91.19 89 GLU A N 1
ATOM 708 C CA . GLU A 1 89 ? 13.332 2.933 -11.605 1.00 91.19 89 GLU A CA 1
ATOM 709 C C . GLU A 1 89 ? 12.754 3.067 -13.025 1.00 91.19 89 GLU A C 1
ATOM 711 O O . GLU A 1 89 ? 13.498 2.977 -14.005 1.00 91.19 89 GLU A O 1
ATOM 716 N N . LEU A 1 90 ? 11.450 3.334 -13.154 1.00 92.38 90 LEU A N 1
ATOM 717 C CA . LEU A 1 90 ? 10.784 3.599 -14.433 1.00 92.38 90 LEU A CA 1
ATOM 718 C C . LEU A 1 90 ? 11.374 4.815 -15.146 1.00 92.38 90 LEU A C 1
ATOM 720 O O . LEU A 1 90 ? 11.656 4.744 -16.343 1.00 92.38 90 LEU A O 1
ATOM 724 N N . GLU A 1 91 ? 11.576 5.914 -14.424 1.00 91.62 91 GLU A N 1
ATOM 725 C CA . GLU A 1 91 ? 12.200 7.129 -14.954 1.00 91.62 91 GLU A CA 1
ATOM 726 C C . GLU A 1 91 ? 13.642 6.873 -15.398 1.00 91.62 91 GLU A C 1
ATOM 728 O O . GLU A 1 91 ? 14.032 7.267 -16.501 1.00 91.62 91 GLU A O 1
ATOM 733 N N . ALA A 1 92 ? 14.413 6.130 -14.601 1.00 89.69 92 ALA A N 1
ATOM 734 C CA . ALA A 1 92 ? 15.766 5.733 -14.968 1.00 89.69 92 ALA A CA 1
ATOM 735 C C . ALA A 1 92 ? 15.785 4.860 -16.236 1.00 89.69 92 ALA A C 1
ATOM 737 O O . ALA A 1 92 ? 16.612 5.082 -17.123 1.00 89.69 92 ALA A O 1
ATOM 738 N N . CYS A 1 93 ? 14.866 3.894 -16.363 1.00 88.44 93 CYS A N 1
ATOM 739 C CA . CYS A 1 93 ? 14.742 3.070 -17.568 1.00 88.44 93 CYS A CA 1
ATOM 740 C C . CYS A 1 93 ? 14.365 3.913 -18.794 1.00 88.44 93 CYS A C 1
ATOM 742 O O . CYS A 1 93 ? 14.994 3.766 -19.840 1.00 88.44 93 CYS A O 1
ATOM 744 N N . ARG A 1 94 ? 13.406 4.839 -18.659 1.00 87.50 94 ARG A N 1
ATOM 745 C CA . ARG A 1 94 ? 13.011 5.771 -19.732 1.00 87.50 94 ARG A CA 1
ATOM 746 C C . ARG A 1 94 ? 14.180 6.635 -20.196 1.00 87.50 94 ARG A C 1
ATOM 748 O O . ARG A 1 94 ? 14.417 6.751 -21.394 1.00 87.50 94 ARG A O 1
ATOM 755 N N . SER A 1 95 ? 14.937 7.202 -19.258 1.00 88.81 95 SER A N 1
ATOM 756 C CA . SER A 1 95 ? 16.105 8.034 -19.564 1.00 88.81 95 SER A CA 1
ATOM 757 C C . SER A 1 95 ? 17.199 7.250 -20.299 1.00 88.81 95 SER A C 1
ATOM 759 O O . SER A 1 95 ? 17.738 7.718 -21.309 1.00 88.81 95 SER A O 1
ATOM 761 N N . ARG A 1 96 ? 17.483 6.014 -19.859 1.00 86.38 96 ARG A N 1
ATOM 762 C CA . ARG A 1 96 ? 18.423 5.122 -20.556 1.00 86.38 96 ARG A CA 1
ATOM 763 C C . ARG A 1 96 ? 17.954 4.790 -21.965 1.00 86.38 96 ARG A C 1
ATOM 765 O O . ARG A 1 96 ? 18.746 4.901 -22.893 1.00 86.38 96 ARG A O 1
ATOM 772 N N . LEU A 1 97 ? 16.680 4.443 -22.130 1.00 84.69 97 LEU A N 1
ATOM 773 C CA . LEU A 1 97 ? 16.104 4.094 -23.426 1.00 84.69 97 LEU A CA 1
ATOM 774 C C . LEU A 1 97 ? 16.201 5.281 -24.398 1.00 84.69 97 LEU A C 1
ATOM 776 O O . LEU A 1 97 ? 16.709 5.115 -25.505 1.00 84.69 97 LEU A O 1
ATOM 780 N N . ASN A 1 98 ? 15.852 6.491 -23.953 1.00 85.12 98 ASN A N 1
ATOM 781 C CA . ASN A 1 98 ? 16.010 7.720 -24.739 1.00 85.12 98 ASN A CA 1
ATOM 782 C C . ASN A 1 98 ? 17.473 7.982 -25.126 1.00 85.12 98 ASN A C 1
ATOM 784 O O . ASN A 1 98 ? 17.760 8.319 -26.272 1.00 85.12 98 ASN A O 1
ATOM 788 N N . SER A 1 99 ? 18.408 7.781 -24.194 1.00 85.50 99 SER A N 1
ATOM 789 C CA . SER A 1 99 ? 19.844 7.952 -24.450 1.00 85.50 99 SER A CA 1
ATOM 790 C C . SER A 1 99 ? 20.377 6.925 -25.456 1.00 85.50 99 SER A C 1
ATOM 792 O O . SER A 1 99 ? 21.183 7.256 -26.325 1.00 85.50 99 SER A O 1
ATOM 794 N N . SER A 1 100 ? 19.928 5.672 -25.356 1.00 80.31 100 SER A N 1
ATOM 795 C CA . SER A 1 100 ? 20.287 4.594 -26.279 1.00 80.31 100 SER A CA 1
ATOM 796 C C . SER A 1 100 ? 19.709 4.812 -27.676 1.00 80.31 100 SER A C 1
ATOM 798 O O . SER A 1 100 ? 20.427 4.594 -28.648 1.00 80.31 100 SER A O 1
ATOM 800 N N . ILE A 1 101 ? 18.464 5.289 -27.785 1.00 77.12 101 ILE A N 1
ATOM 801 C CA . ILE A 1 101 ? 17.855 5.708 -29.055 1.00 77.12 101 ILE A CA 1
ATOM 802 C C . ILE A 1 101 ? 18.652 6.870 -29.654 1.00 77.12 101 ILE A C 1
ATOM 804 O O . ILE A 1 101 ? 19.099 6.770 -30.791 1.00 77.12 101 ILE A O 1
ATOM 808 N N . GLY A 1 102 ? 18.907 7.934 -28.887 1.00 77.56 102 GLY A N 1
ATOM 809 C CA . GLY A 1 102 ? 19.666 9.093 -29.363 1.00 77.56 102 GLY A CA 1
ATOM 810 C C . GLY A 1 102 ? 21.030 8.707 -29.937 1.00 77.56 102 GLY A C 1
ATOM 811 O O . GLY A 1 102 ? 21.381 9.134 -31.027 1.00 77.56 102 GLY A O 1
ATOM 812 N N . ARG A 1 103 ? 21.770 7.815 -29.266 1.00 78.12 103 ARG A N 1
ATOM 813 C CA . ARG A 1 103 ? 23.050 7.292 -29.777 1.00 78.12 103 ARG A CA 1
ATOM 814 C C . ARG A 1 103 ? 22.900 6.417 -31.023 1.00 78.12 103 ARG A C 1
ATOM 816 O O . ARG A 1 103 ? 23.762 6.474 -31.890 1.00 78.12 103 ARG A O 1
ATOM 823 N N . ALA A 1 104 ? 21.836 5.619 -31.117 1.00 72.81 104 ALA A N 1
ATOM 824 C CA . ALA A 1 104 ? 21.581 4.766 -32.279 1.00 72.81 104 ALA A CA 1
ATOM 825 C C . ALA A 1 104 ? 21.241 5.573 -33.546 1.00 72.81 104 ALA A C 1
ATOM 827 O O . ALA A 1 104 ? 21.561 5.127 -34.642 1.00 72.81 104 ALA A O 1
ATOM 828 N N . PHE A 1 105 ? 20.640 6.759 -33.396 1.00 69.00 105 PHE A N 1
ATOM 829 C CA . PHE A 1 105 ? 20.234 7.629 -34.510 1.00 69.00 105 PHE A CA 1
ATOM 830 C C . PHE A 1 105 ? 21.116 8.881 -34.694 1.00 69.00 105 PHE A C 1
ATOM 832 O O . PHE A 1 105 ? 20.854 9.673 -35.591 1.00 69.00 105 PHE A O 1
ATOM 839 N N . SER A 1 106 ? 22.170 9.060 -33.888 1.00 65.62 106 SER A N 1
ATOM 840 C CA . SER A 1 106 ? 23.123 10.188 -33.975 1.00 65.62 106 SER A CA 1
ATOM 841 C C . SER A 1 106 ? 24.325 9.915 -34.898 1.00 65.62 106 SER A C 1
ATOM 843 O O . SER A 1 106 ? 25.262 10.710 -34.927 1.00 65.62 106 SER A O 1
ATOM 845 N N . TYR A 1 107 ? 24.327 8.810 -35.646 1.00 53.94 107 TYR A N 1
ATOM 846 C CA . TYR A 1 107 ? 25.299 8.560 -36.719 1.00 53.94 107 TYR A CA 1
ATOM 847 C C . TYR A 1 107 ? 24.715 8.941 -38.088 1.00 53.94 107 TYR A C 1
ATOM 849 O O . TYR A 1 107 ? 24.559 8.091 -38.964 1.00 53.94 107 TYR A O 1
ATOM 857 N N . GLY A 1 108 ? 24.373 10.221 -38.234 1.00 50.34 108 GLY A N 1
ATOM 858 C CA . GLY A 1 108 ? 23.992 10.885 -39.481 1.00 50.34 108 GLY A CA 1
ATOM 859 C C . GLY A 1 108 ? 24.640 12.256 -39.551 1.00 50.34 108 GLY A C 1
ATOM 860 O O . GLY A 1 108 ? 24.726 12.898 -38.480 1.00 50.34 108 GLY A O 1
#

Foldseek 3Di:
DDLVVLVVLLVVLVVLLVVLVVLLVVLVVVLVVLVVVLVVLVVVLVVDDCPDPSNVVSVVVNVVSVVVNVVSVVVSVVSVVVSVVSVVVSVVSVVVSVVNVCVVPVPD

Organism: NCBI:txid2840915

Radius of gyration: 24.08 Å; chains: 1; bounding box: 52×16×74 Å